Protein AF-A0A7Y7WZP1-F1 (afdb_monomer_lite)

Radius of gyration: 25.75 Å; chains: 1; bounding box: 45×27×67 Å

Sequence (106 aa):
MTTVYVQFTGDTQTVIMCSFCGPQDPDIYPNQGEVDDTDPRYLVFLDPSSTPAAILKAKQDQKAALLVSASQAVTPVFLALQLGDATDAETVAAKAWRDYYTALQP

InterPro domains:
  IPR003458 Bacteriophage T4, Gp38, tail fibre assembly [PF02413] (47-105)

Organism: NCBI:txid117681

pLDDT: mean 93.59, std 4.14, range [65.06, 97.69]

Secondary structure (DSSP, 8-state):
--EEEEEESSTT--SEEEEESS---TTT-TTEEEEETT-HHHHHHH-GGGSHHHHHHHHHHHHHHHHHHHHHHHHHHHHHHHHT---HHHHHHHHHHHHHHHHH--

Structure (mmCIF, N/CA/C/O backbone):
data_AF-A0A7Y7WZP1-F1
#
_entry.id   AF-A0A7Y7WZP1-F1
#
loop_
_atom_site.group_PDB
_atom_site.id
_atom_site.type_symbol
_atom_site.label_atom_id
_atom_site.label_alt_id
_atom_site.label_comp_id
_atom_site.label_asym_id
_atom_site.label_entity_id
_atom_site.label_seq_id
_atom_site.pdbx_PDB_ins_code
_atom_site.Cartn_x
_atom_site.Cartn_y
_atom_site.Cartn_z
_atom_site.occupancy
_atom_site.B_iso_or_equiv
_atom_site.auth_seq_id
_atom_site.auth_comp_id
_atom_site.auth_asym_id
_atom_site.auth_atom_id
_atom_site.pdbx_PDB_model_num
ATOM 1 N N . MET A 1 1 ? 11.038 -17.343 -25.192 1.00 78.06 1 MET A N 1
ATOM 2 C CA . MET A 1 1 ? 12.054 -16.291 -25.221 1.00 78.06 1 MET A CA 1
ATOM 3 C C . MET A 1 1 ? 11.864 -15.551 -26.512 1.00 78.06 1 MET A C 1
ATOM 5 O O . MET A 1 1 ? 12.329 -15.981 -27.567 1.00 78.06 1 MET A O 1
ATOM 9 N N . THR A 1 2 ? 11.001 -14.550 -26.414 1.00 92.94 2 THR A N 1
ATOM 10 C CA . THR A 1 2 ? 10.597 -13.679 -27.511 1.00 92.94 2 THR A CA 1
ATOM 11 C C . THR A 1 2 ? 11.203 -12.315 -27.247 1.00 92.94 2 THR A C 1
ATOM 13 O O . THR A 1 2 ? 11.025 -11.768 -26.161 1.00 92.94 2 THR A O 1
ATOM 16 N N . THR A 1 3 ? 11.899 -11.754 -28.233 1.00 95.44 3 THR A N 1
ATOM 17 C CA . THR A 1 3 ? 12.441 -10.400 -28.121 1.00 95.44 3 THR A CA 1
ATOM 18 C C . THR A 1 3 ? 11.312 -9.375 -28.139 1.00 95.44 3 THR A C 1
ATOM 20 O O . THR A 1 3 ? 10.474 -9.374 -29.042 1.00 95.44 3 THR A O 1
ATOM 23 N N . VAL A 1 4 ? 11.327 -8.471 -27.164 1.00 97.12 4 VAL A N 1
ATOM 24 C CA . VAL A 1 4 ? 10.443 -7.312 -27.071 1.00 97.12 4 VAL A CA 1
ATOM 25 C C . VAL A 1 4 ? 11.281 -6.044 -27.199 1.00 97.12 4 VAL A C 1
ATOM 27 O O . VAL A 1 4 ? 12.241 -5.838 -26.456 1.00 97.12 4 VAL A O 1
ATOM 30 N N . TYR A 1 5 ? 10.898 -5.171 -28.128 1.00 97.69 5 TYR A N 1
ATOM 31 C CA . TYR A 1 5 ? 11.510 -3.854 -28.293 1.00 97.69 5 TYR A CA 1
ATOM 32 C C . TYR A 1 5 ? 10.872 -2.881 -27.312 1.00 97.69 5 TYR A C 1
ATOM 34 O O . TYR A 1 5 ? 9.648 -2.779 -27.257 1.00 97.69 5 TYR A O 1
ATOM 42 N N . VAL A 1 6 ? 11.671 -2.157 -26.536 1.00 97.31 6 VAL A N 1
ATOM 43 C CA . VAL A 1 6 ? 11.174 -1.274 -25.476 1.00 97.31 6 VAL A CA 1
ATOM 44 C C . VAL A 1 6 ? 11.877 0.073 -25.490 1.00 97.31 6 VAL A C 1
ATOM 46 O O . VAL A 1 6 ? 13.011 0.194 -25.942 1.00 97.31 6 VAL A O 1
ATOM 49 N N . GLN A 1 7 ? 11.201 1.093 -24.973 1.00 97.38 7 GLN A N 1
ATOM 50 C CA . GLN A 1 7 ? 11.812 2.368 -24.611 1.00 97.38 7 GLN A CA 1
ATOM 51 C C . GLN A 1 7 ? 11.995 2.410 -23.099 1.00 97.38 7 GLN A C 1
ATOM 53 O O . GLN A 1 7 ? 11.028 2.228 -22.357 1.00 97.38 7 GLN A O 1
ATOM 58 N N . PHE A 1 8 ? 13.198 2.734 -22.639 1.00 97.56 8 PHE A N 1
ATOM 59 C CA . PHE A 1 8 ? 13.453 3.020 -21.232 1.00 97.56 8 PHE A CA 1
ATOM 60 C C . PHE A 1 8 ? 13.215 4.500 -20.906 1.00 97.56 8 PHE A C 1
ATOM 62 O O . PHE A 1 8 ? 13.325 5.379 -21.764 1.00 97.56 8 PHE A O 1
ATOM 69 N N . THR A 1 9 ? 12.904 4.805 -19.648 1.00 95.44 9 THR A N 1
ATOM 70 C CA . THR A 1 9 ? 12.752 6.197 -19.180 1.00 95.44 9 THR A CA 1
ATOM 71 C C . THR A 1 9 ? 14.072 6.977 -19.172 1.00 95.44 9 THR A C 1
ATOM 73 O O . THR A 1 9 ? 14.049 8.205 -19.155 1.00 95.44 9 THR A O 1
ATOM 76 N N . GLY A 1 10 ? 15.217 6.288 -19.215 1.00 91.25 10 GLY A N 1
ATOM 77 C CA . GLY A 1 10 ? 16.554 6.877 -19.213 1.00 91.25 10 GLY A CA 1
ATOM 78 C C . GLY A 1 10 ? 17.636 5.892 -19.661 1.00 91.25 10 GLY A C 1
ATOM 79 O O . GLY A 1 10 ? 17.356 4.730 -19.962 1.00 91.25 10 GLY A O 1
ATOM 80 N N . ASP A 1 11 ? 18.877 6.363 -19.665 1.00 90.69 11 ASP A N 1
ATOM 81 C CA . ASP A 1 11 ? 20.076 5.640 -20.114 1.00 90.69 11 ASP A CA 1
ATOM 82 C C . ASP A 1 11 ? 20.465 4.452 -19.215 1.00 90.69 11 ASP A C 1
ATOM 84 O O . ASP A 1 11 ? 21.092 3.501 -19.674 1.00 90.69 11 ASP A O 1
ATOM 88 N N . THR A 1 12 ? 20.042 4.458 -17.949 1.00 92.94 12 THR A N 1
ATOM 89 C CA . THR A 1 12 ? 20.273 3.352 -17.001 1.00 92.94 12 THR A CA 1
ATOM 90 C C . THR A 1 12 ? 19.487 2.078 -17.322 1.00 92.94 12 THR A C 1
ATOM 92 O O . THR A 1 12 ? 19.733 1.044 -16.704 1.00 92.94 12 THR A O 1
ATOM 95 N N . GLN A 1 13 ? 18.527 2.139 -18.254 1.00 92.62 13 GLN A N 1
ATOM 96 C CA . GLN A 1 13 ? 17.701 1.004 -18.687 1.00 92.62 13 GLN A CA 1
ATOM 97 C C . GLN A 1 13 ? 16.999 0.254 -17.537 1.00 92.62 13 GLN A C 1
ATOM 99 O O . GLN A 1 13 ? 16.854 -0.970 -17.543 1.00 92.62 13 GLN A O 1
ATOM 104 N N . THR A 1 14 ? 16.558 0.987 -16.516 1.00 92.19 14 THR A N 1
ATOM 105 C CA . THR A 1 14 ? 15.958 0.406 -15.302 1.00 92.19 14 THR A CA 1
ATOM 106 C C . THR A 1 14 ? 14.441 0.277 -15.381 1.00 92.19 14 THR A C 1
ATOM 108 O O . THR A 1 14 ? 13.885 -0.700 -14.883 1.00 92.19 14 THR A O 1
ATOM 111 N N . VAL A 1 15 ? 13.766 1.234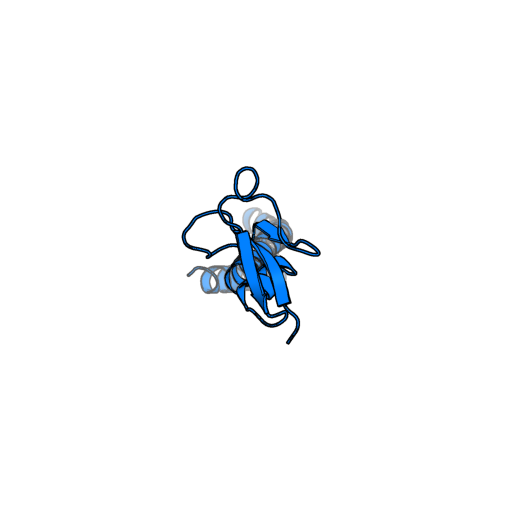 -16.021 1.00 93.31 15 VAL A N 1
ATOM 112 C CA . VAL A 1 15 ? 12.301 1.288 -16.109 1.00 93.31 15 VAL A CA 1
ATOM 113 C C . VAL A 1 15 ? 11.875 1.364 -17.565 1.00 93.31 15 VAL A C 1
ATOM 115 O O . VAL A 1 15 ? 12.290 2.267 -18.291 1.00 93.31 15 VAL A O 1
ATOM 118 N N . ILE A 1 16 ? 11.036 0.417 -17.978 1.00 96.50 16 ILE A N 1
ATOM 119 C CA . ILE A 1 16 ? 10.414 0.406 -19.302 1.00 96.50 16 ILE A CA 1
ATOM 120 C C . ILE A 1 16 ? 9.229 1.373 -19.293 1.00 96.50 16 ILE A C 1
ATOM 122 O O . ILE A 1 16 ? 8.376 1.320 -18.411 1.00 96.50 16 ILE A O 1
ATOM 126 N N . MET A 1 17 ? 9.198 2.265 -20.278 1.00 95.25 17 MET A N 1
ATOM 127 C CA . MET A 1 17 ? 8.157 3.271 -20.477 1.00 95.25 17 MET A CA 1
ATOM 128 C C . MET A 1 17 ? 7.113 2.824 -21.503 1.00 95.25 17 MET A C 1
ATOM 130 O O . MET A 1 17 ? 5.926 3.088 -21.327 1.00 95.25 17 MET A O 1
ATOM 134 N N . CYS A 1 18 ? 7.541 2.160 -22.576 1.00 95.62 18 CYS A N 1
ATOM 135 C CA . CYS A 1 18 ? 6.647 1.573 -23.571 1.00 95.62 18 CYS A CA 1
ATOM 136 C C . CYS A 1 18 ? 7.317 0.411 -24.316 1.00 95.62 18 CYS A C 1
ATOM 138 O O . CYS A 1 18 ? 8.536 0.241 -24.255 1.0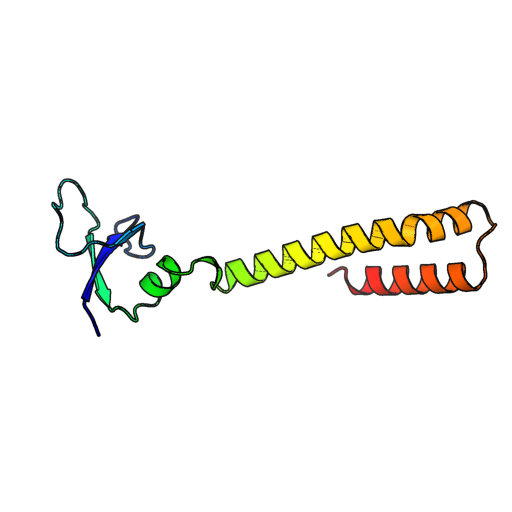0 95.62 18 CYS A O 1
ATOM 140 N N . SER A 1 19 ? 6.507 -0.379 -25.023 1.00 96.75 19 SER A N 1
ATOM 141 C CA . SER A 1 19 ? 6.942 -1.486 -25.880 1.00 96.75 19 SER A CA 1
ATOM 142 C C . SER A 1 19 ? 6.514 -1.271 -27.332 1.00 96.75 19 SER A C 1
ATOM 144 O O . SER A 1 19 ? 5.449 -0.708 -27.592 1.00 96.75 19 SER A O 1
ATOM 146 N N . PHE A 1 20 ? 7.299 -1.786 -28.272 1.00 96.56 20 PHE A N 1
ATOM 147 C CA . PHE A 1 20 ? 7.098 -1.683 -29.713 1.00 96.56 20 PHE A CA 1
ATOM 148 C C . PHE A 1 20 ? 7.101 -3.060 -30.379 1.00 96.56 20 PHE A C 1
ATOM 150 O O . PHE A 1 20 ? 7.634 -4.033 -29.852 1.00 96.56 20 PHE A O 1
ATOM 157 N N . CYS A 1 21 ? 6.553 -3.118 -31.592 1.00 94.06 21 CYS A N 1
ATOM 158 C CA . CYS A 1 21 ? 6.597 -4.314 -32.440 1.00 94.06 21 CYS A CA 1
ATOM 159 C C . CYS A 1 21 ? 7.903 -4.434 -33.258 1.00 94.06 21 CYS A C 1
ATOM 161 O O . CYS A 1 21 ? 8.031 -5.362 -34.051 1.00 94.06 21 CYS A O 1
ATOM 163 N N . GLY A 1 22 ? 8.844 -3.492 -33.115 1.00 94.88 22 GLY A N 1
ATOM 164 C CA . GLY A 1 22 ? 10.109 -3.447 -33.857 1.00 94.88 22 GLY A CA 1
ATOM 165 C C . GLY A 1 22 ? 10.984 -2.239 -33.477 1.00 94.88 22 GLY A C 1
ATOM 166 O O . GLY A 1 22 ? 10.524 -1.383 -32.708 1.00 94.88 22 GLY A O 1
ATOM 167 N N . PRO A 1 23 ? 12.210 -2.137 -34.031 1.00 95.62 23 PRO A N 1
ATOM 168 C CA . PRO A 1 23 ? 13.113 -1.005 -33.810 1.00 95.62 23 PRO A CA 1
ATOM 169 C C . PRO A 1 23 ? 12.472 0.345 -34.165 1.00 95.62 23 PRO A C 1
ATOM 171 O O . PRO A 1 23 ? 11.658 0.424 -35.085 1.00 95.62 23 PRO A O 1
ATOM 174 N N . GLN A 1 24 ? 12.838 1.401 -33.439 1.00 96.88 24 GLN A N 1
ATOM 175 C CA . GLN A 1 24 ? 12.366 2.775 -33.648 1.00 96.88 24 GLN A CA 1
ATOM 176 C C . GLN A 1 24 ? 13.544 3.706 -33.951 1.00 96.88 24 GLN A C 1
ATOM 178 O O . GLN A 1 24 ? 14.699 3.355 -33.725 1.00 96.88 24 GLN A O 1
ATOM 183 N N . ASP A 1 25 ? 13.236 4.898 -34.461 1.00 95.56 25 ASP A N 1
ATOM 184 C CA . ASP A 1 25 ? 14.227 5.938 -34.734 1.00 95.56 25 ASP A CA 1
ATOM 185 C C . ASP A 1 25 ? 14.912 6.410 -33.431 1.00 95.56 25 ASP A C 1
ATOM 187 O O . ASP A 1 25 ? 14.214 6.928 -32.549 1.00 95.56 25 ASP A O 1
ATOM 191 N N . PRO A 1 26 ? 16.245 6.266 -33.288 1.00 93.88 26 PRO A N 1
ATOM 192 C CA . PRO A 1 26 ? 16.981 6.707 -32.103 1.00 93.88 26 PRO A CA 1
ATOM 193 C C . PRO A 1 26 ? 16.914 8.216 -31.840 1.00 93.88 26 PRO A C 1
ATOM 195 O O . PRO A 1 26 ? 17.026 8.622 -30.685 1.00 93.88 26 PRO A O 1
ATOM 198 N N . ASP A 1 27 ? 16.691 9.048 -32.863 1.00 96.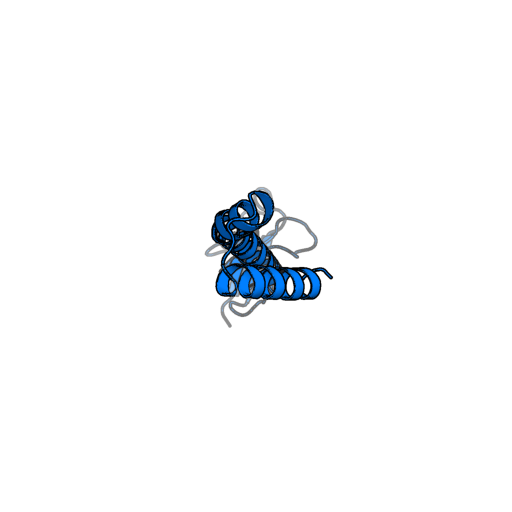38 27 ASP A N 1
ATOM 199 C CA . ASP A 1 27 ? 16.561 10.500 -32.677 1.00 96.38 27 ASP A CA 1
ATOM 200 C C . ASP A 1 27 ? 15.241 10.863 -31.968 1.00 96.38 27 ASP A C 1
ATOM 202 O O . ASP A 1 27 ? 15.137 11.902 -31.311 1.00 96.38 27 ASP A O 1
ATOM 206 N N . ILE A 1 28 ? 14.235 9.984 -32.057 1.00 95.62 28 ILE A N 1
ATOM 207 C CA . ILE A 1 28 ? 12.933 10.119 -31.388 1.00 95.62 28 ILE A CA 1
ATOM 208 C C . ILE A 1 28 ? 12.882 9.299 -30.089 1.00 95.62 28 ILE A C 1
ATOM 210 O O . ILE A 1 28 ? 12.291 9.733 -29.098 1.00 95.62 28 ILE A O 1
ATOM 214 N N . TYR A 1 29 ? 13.516 8.124 -30.080 1.00 95.31 29 TYR A N 1
ATOM 215 C CA . TYR A 1 29 ? 13.517 7.149 -28.988 1.00 95.31 29 TYR A CA 1
ATOM 216 C C . TYR A 1 29 ? 14.958 6.801 -28.562 1.00 95.31 29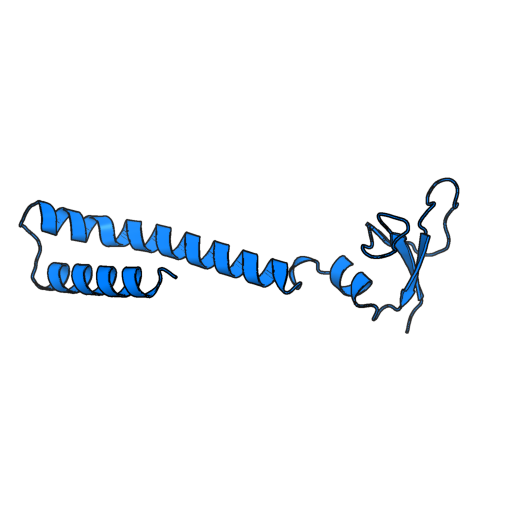 TYR A C 1
ATOM 218 O O . TYR A 1 29 ? 15.435 5.688 -28.792 1.00 95.31 29 TYR A O 1
ATOM 226 N N . PRO A 1 30 ? 15.673 7.738 -27.908 1.00 95.19 30 PRO A N 1
ATOM 227 C CA . PRO A 1 30 ? 17.118 7.629 -27.675 1.00 95.19 30 PRO A CA 1
ATOM 228 C C . PRO A 1 30 ? 17.530 6.549 -26.668 1.00 95.19 30 PRO A C 1
ATOM 230 O O . PRO A 1 30 ? 18.689 6.152 -26.638 1.00 95.19 30 PRO A O 1
ATOM 233 N N . ASN A 1 31 ? 16.591 6.051 -25.855 1.00 95.94 31 ASN A N 1
ATOM 234 C CA . ASN A 1 31 ? 16.845 4.983 -24.873 1.00 95.94 31 ASN A CA 1
ATOM 235 C C . ASN A 1 31 ? 16.087 3.707 -25.246 1.00 95.94 31 ASN A C 1
ATOM 237 O O . ASN A 1 31 ? 15.473 3.063 -24.391 1.00 95.94 31 ASN A O 1
ATOM 241 N N . GLN A 1 32 ? 16.075 3.379 -26.533 1.00 95.25 32 GLN A N 1
ATOM 242 C CA . GLN A 1 32 ? 15.537 2.115 -26.997 1.00 95.25 32 GLN A CA 1
ATOM 243 C C . GLN A 1 32 ? 16.450 0.950 -26.588 1.00 95.25 32 GLN A C 1
ATOM 245 O O . GLN A 1 32 ? 17.674 1.072 -26.566 1.00 95.25 32 GLN A O 1
ATOM 250 N N . GLY A 1 33 ? 15.852 -0.201 -26.298 1.00 94.81 33 GLY A N 1
ATOM 251 C CA . GLY A 1 33 ? 16.574 -1.454 -26.149 1.00 94.81 33 GLY A CA 1
ATOM 252 C C . GLY A 1 33 ? 15.693 -2.671 -26.395 1.00 94.81 33 GLY A C 1
ATOM 253 O O . GLY A 1 33 ? 14.522 -2.562 -26.764 1.00 94.81 33 GLY A O 1
ATOM 254 N N . GLU A 1 34 ? 16.287 -3.837 -26.183 1.00 96.62 34 GLU A N 1
ATOM 255 C CA . GLU A 1 34 ? 15.654 -5.138 -26.363 1.00 96.62 34 GLU A CA 1
ATOM 256 C C . GLU A 1 34 ? 15.664 -5.889 -25.033 1.00 96.62 34 GLU A C 1
ATOM 258 O O . GLU A 1 34 ? 16.668 -5.901 -24.316 1.00 96.62 34 GLU A O 1
ATOM 263 N N . VAL A 1 35 ? 14.537 -6.507 -24.699 1.00 96.94 35 VAL A N 1
ATOM 264 C CA . VAL A 1 35 ? 14.380 -7.363 -23.519 1.00 96.94 35 VAL A CA 1
ATOM 265 C C . VAL A 1 35 ? 13.679 -8.658 -23.912 1.00 96.94 35 VAL A C 1
ATOM 267 O O . VAL A 1 35 ? 13.043 -8.734 -24.961 1.00 96.94 35 VAL A O 1
ATOM 270 N N . ASP A 1 36 ? 13.799 -9.686 -23.079 1.00 96.69 36 ASP A N 1
ATOM 271 C CA . ASP A 1 36 ? 13.044 -10.928 -23.253 1.00 96.69 36 ASP A CA 1
ATOM 272 C C . ASP A 1 36 ? 11.621 -10.788 -22.688 1.00 96.69 36 ASP A C 1
ATOM 274 O O . ASP A 1 36 ? 11.387 -10.022 -21.751 1.00 96.69 36 ASP A O 1
ATOM 278 N N . ASP A 1 37 ? 10.673 -11.568 -23.211 1.00 95.12 37 ASP A N 1
ATOM 279 C CA . ASP A 1 37 ? 9.302 -11.648 -22.690 1.00 95.12 37 ASP A CA 1
ATOM 280 C C . ASP A 1 37 ? 9.220 -12.137 -21.232 1.00 95.12 37 ASP A C 1
ATOM 282 O O . ASP A 1 37 ? 8.203 -11.935 -20.566 1.00 95.12 37 ASP A O 1
ATOM 286 N N . THR A 1 38 ? 10.302 -12.714 -20.706 1.00 95.50 38 THR A N 1
ATOM 287 C CA . THR A 1 38 ? 10.456 -13.080 -19.292 1.00 95.50 38 THR A CA 1
ATOM 288 C C . THR A 1 38 ? 11.311 -12.105 -18.472 1.00 95.50 38 THR A C 1
ATOM 290 O O . THR A 1 38 ? 11.538 -12.351 -17.284 1.00 95.50 38 THR A O 1
ATOM 293 N N . ASP A 1 39 ? 11.773 -10.987 -19.051 1.00 95.62 39 ASP A N 1
ATOM 294 C CA . ASP A 1 39 ? 12.568 -9.985 -18.333 1.00 95.62 39 ASP A CA 1
ATOM 295 C C . ASP A 1 39 ? 11.761 -9.398 -17.158 1.00 95.62 39 ASP A C 1
ATOM 297 O O . ASP A 1 39 ? 10.650 -8.895 -17.361 1.00 95.62 39 ASP A O 1
ATOM 301 N N . PRO A 1 40 ? 12.298 -9.397 -15.922 1.00 93.25 40 PRO A N 1
ATOM 302 C CA . PRO A 1 40 ? 11.581 -8.879 -14.761 1.00 93.25 40 PRO A CA 1
ATOM 303 C C . PRO A 1 40 ? 11.103 -7.433 -14.922 1.00 93.25 40 PRO A C 1
ATOM 305 O O . PRO A 1 40 ? 10.032 -7.086 -14.431 1.00 93.25 40 PRO A O 1
ATOM 308 N N . ARG A 1 41 ? 11.858 -6.583 -15.629 1.00 94.25 41 ARG A N 1
ATOM 309 C CA . ARG A 1 41 ? 11.466 -5.191 -15.897 1.00 94.25 41 ARG A CA 1
ATOM 310 C C . ARG A 1 41 ? 10.251 -5.144 -16.815 1.00 94.25 41 ARG A C 1
ATOM 312 O O . ARG A 1 41 ? 9.380 -4.301 -16.620 1.00 94.25 41 ARG A O 1
ATOM 319 N N . TYR A 1 42 ? 10.184 -6.047 -17.794 1.00 95.19 42 TYR A N 1
ATOM 320 C CA . TYR A 1 42 ? 9.054 -6.141 -18.715 1.00 95.19 42 TYR A CA 1
ATOM 321 C C . TYR A 1 42 ? 7.806 -6.674 -18.012 1.00 95.19 42 TYR A C 1
ATOM 323 O O . TYR A 1 42 ? 6.728 -6.105 -18.158 1.00 95.19 42 TYR A O 1
ATOM 331 N N . LEU A 1 43 ? 7.961 -7.682 -17.152 1.00 94.12 43 LEU A N 1
ATOM 332 C CA . LEU A 1 43 ? 6.866 -8.187 -16.323 1.00 94.12 43 LEU A CA 1
ATOM 333 C C . LEU A 1 43 ? 6.317 -7.107 -15.374 1.00 94.12 43 LEU A C 1
ATOM 335 O O . LEU A 1 43 ? 5.103 -6.957 -15.256 1.00 94.12 43 LEU A O 1
ATOM 339 N N . VAL A 1 44 ? 7.192 -6.304 -14.756 1.00 93.81 44 VAL A N 1
ATOM 340 C CA . VAL A 1 44 ? 6.786 -5.152 -13.930 1.00 93.81 44 VAL A CA 1
ATOM 341 C C . VAL A 1 44 ? 6.082 -4.075 -14.757 1.00 93.81 44 VAL A C 1
ATOM 343 O O . VAL A 1 44 ? 5.146 -3.451 -14.268 1.00 93.81 44 VAL A O 1
ATOM 346 N N . PHE A 1 45 ? 6.500 -3.851 -16.003 1.00 94.06 45 PHE A N 1
ATOM 347 C CA . PHE A 1 45 ? 5.812 -2.935 -16.911 1.00 94.06 45 PHE A CA 1
ATOM 348 C C . PHE A 1 45 ? 4.397 -3.423 -17.271 1.00 94.06 45 PHE A C 1
ATOM 350 O O . PHE A 1 45 ? 3.478 -2.607 -17.327 1.00 94.06 45 PHE A O 1
ATOM 357 N N . LEU A 1 46 ? 4.203 -4.733 -17.467 1.00 94.81 46 LEU A N 1
ATOM 358 C CA . LEU A 1 46 ? 2.888 -5.320 -17.759 1.00 94.81 46 LEU A CA 1
ATOM 359 C C . LEU A 1 46 ? 1.943 -5.298 -16.552 1.00 94.81 46 LEU A C 1
ATOM 361 O O . LEU A 1 46 ? 0.748 -5.056 -16.717 1.00 94.81 46 LEU A O 1
ATOM 365 N N . ASP A 1 47 ? 2.467 -5.542 -15.351 1.00 94.00 47 ASP A N 1
ATOM 366 C CA . ASP A 1 47 ? 1.696 -5.499 -14.109 1.00 94.00 47 ASP A CA 1
ATOM 367 C C . ASP A 1 47 ? 2.461 -4.767 -12.992 1.00 94.00 47 ASP A C 1
ATOM 369 O O . ASP A 1 47 ? 3.049 -5.397 -12.101 1.00 94.00 47 ASP A O 1
ATOM 373 N N . PRO A 1 48 ? 2.418 -3.423 -12.969 1.00 87.06 48 PRO A N 1
ATOM 374 C CA . PRO A 1 48 ? 3.109 -2.637 -11.947 1.00 87.06 48 PRO A CA 1
ATOM 375 C C . PRO A 1 48 ? 2.535 -2.854 -10.537 1.00 87.06 48 PRO A C 1
ATOM 377 O O . PRO A 1 48 ? 3.213 -2.589 -9.537 1.00 87.06 48 PRO A O 1
ATOM 380 N N . SER A 1 49 ? 1.299 -3.359 -10.431 1.00 84.44 49 SER A N 1
ATOM 381 C CA . SER A 1 49 ? 0.627 -3.611 -9.154 1.00 84.44 49 SER A CA 1
ATOM 382 C C . SER A 1 49 ? 1.137 -4.865 -8.437 1.00 84.44 49 SER A C 1
ATOM 384 O O . SER A 1 49 ? 1.022 -4.961 -7.214 1.00 84.44 49 SER A O 1
ATOM 386 N N . SER A 1 50 ? 1.774 -5.781 -9.171 1.00 86.00 50 SER A N 1
ATOM 387 C CA . SER A 1 50 ? 2.382 -7.004 -8.633 1.00 86.00 50 SER A CA 1
ATOM 388 C C . SER A 1 50 ? 3.725 -6.785 -7.926 1.00 86.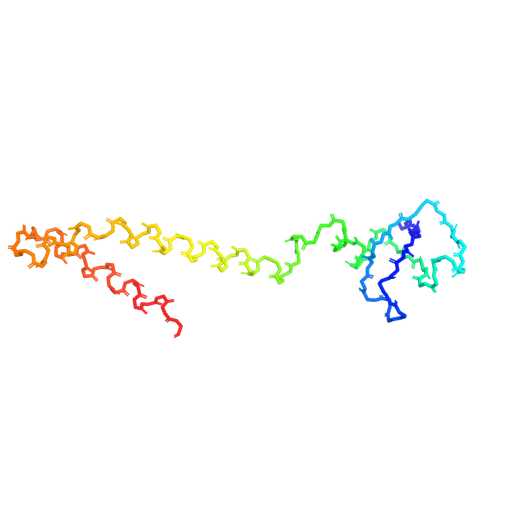00 50 SER A C 1
ATOM 390 O O . SER A 1 50 ? 4.262 -7.706 -7.305 1.00 86.00 50 SER A O 1
ATOM 392 N N . THR A 1 51 ? 4.290 -5.574 -7.985 1.00 87.25 51 THR A N 1
ATOM 393 C CA . THR A 1 51 ? 5.577 -5.294 -7.339 1.00 87.25 51 THR A CA 1
ATOM 394 C C . THR A 1 51 ? 5.473 -5.418 -5.812 1.00 87.25 51 THR A C 1
ATOM 396 O O . THR A 1 51 ? 4.468 -5.003 -5.225 1.00 87.25 51 THR A O 1
ATOM 399 N N . PRO A 1 52 ? 6.521 -5.904 -5.113 1.00 88.50 52 PRO A N 1
ATOM 400 C CA . PRO A 1 52 ? 6.509 -5.983 -3.651 1.00 88.50 52 PRO A CA 1
ATOM 401 C C . PRO A 1 52 ? 6.181 -4.645 -2.976 1.00 88.50 52 PRO A C 1
ATOM 403 O O . PRO A 1 52 ? 5.425 -4.605 -2.008 1.00 88.50 52 PRO A O 1
ATOM 406 N N . ALA A 1 53 ? 6.697 -3.535 -3.513 1.00 89.00 53 ALA A N 1
ATOM 407 C CA . ALA A 1 53 ? 6.423 -2.197 -2.998 1.00 89.00 53 ALA A CA 1
ATOM 408 C C . ALA A 1 53 ? 4.946 -1.795 -3.164 1.00 89.00 53 ALA A C 1
ATOM 410 O O . ALA A 1 53 ? 4.347 -1.287 -2.214 1.00 89.00 53 ALA A O 1
ATOM 411 N N . ALA A 1 54 ? 4.341 -2.055 -4.329 1.00 88.94 54 ALA A N 1
ATOM 412 C CA . ALA A 1 54 ? 2.925 -1.772 -4.561 1.00 88.94 54 ALA A CA 1
ATOM 413 C C . ALA A 1 54 ? 2.023 -2.632 -3.667 1.00 88.94 54 ALA A C 1
ATOM 415 O O . ALA A 1 54 ? 1.078 -2.112 -3.074 1.00 88.94 54 ALA A O 1
ATOM 416 N N . ILE A 1 55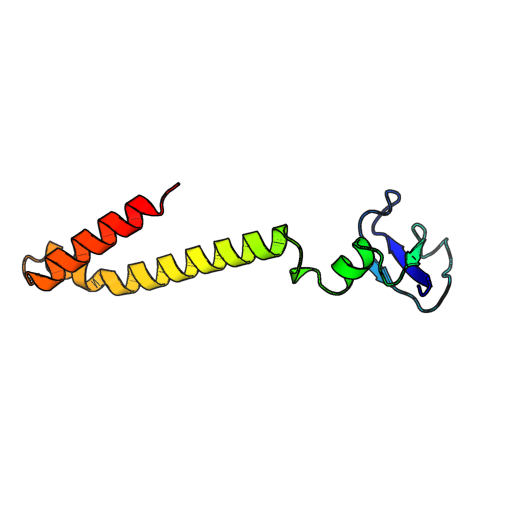 ? 2.355 -3.916 -3.494 1.00 91.38 55 ILE A N 1
ATOM 417 C CA . ILE A 1 55 ? 1.632 -4.822 -2.595 1.00 91.38 55 ILE A CA 1
ATOM 418 C C . ILE A 1 55 ? 1.700 -4.308 -1.156 1.00 91.38 55 ILE A C 1
ATOM 420 O O . ILE A 1 55 ? 0.667 -4.203 -0.496 1.00 91.38 55 ILE A O 1
ATOM 424 N N . LEU A 1 56 ? 2.888 -3.951 -0.660 1.00 93.25 56 LEU A N 1
ATOM 425 C CA . LEU A 1 56 ? 3.045 -3.426 0.698 1.00 93.25 56 LEU A CA 1
ATOM 426 C C . LEU A 1 56 ? 2.240 -2.144 0.902 1.00 93.25 56 LEU A C 1
ATOM 428 O O . LEU A 1 56 ? 1.502 -2.048 1.883 1.00 93.25 56 LEU A O 1
ATOM 432 N N . LYS A 1 57 ? 2.315 -1.203 -0.045 1.00 93.12 57 LYS A N 1
ATOM 433 C CA . LYS A 1 57 ? 1.529 0.031 0.007 1.00 93.12 57 LYS A CA 1
ATOM 434 C C . LYS A 1 57 ? 0.029 -0.265 0.025 1.00 93.12 57 LYS A C 1
ATOM 436 O O . LYS A 1 57 ? -0.676 0.231 0.895 1.00 93.12 57 LYS A O 1
ATOM 441 N N . ALA A 1 58 ? -0.456 -1.127 -0.869 1.00 93.38 58 ALA A N 1
ATOM 442 C CA . ALA A 1 58 ? -1.866 -1.506 -0.917 1.00 93.38 58 ALA A CA 1
ATOM 443 C C . ALA A 1 58 ? -2.336 -2.148 0.400 1.00 93.38 58 ALA A C 1
ATOM 445 O O . ALA A 1 58 ? -3.439 -1.871 0.869 1.00 93.38 58 ALA A O 1
ATOM 446 N N . LYS A 1 59 ? -1.499 -2.975 1.038 1.00 94.25 59 LYS A N 1
ATOM 447 C CA . LYS A 1 59 ? -1.812 -3.579 2.343 1.00 94.25 59 LYS A CA 1
ATOM 448 C C . LYS A 1 59 ? -1.796 -2.564 3.482 1.00 94.25 59 LYS A C 1
ATOM 450 O O . LYS A 1 59 ? -2.637 -2.656 4.374 1.00 94.25 59 LYS A O 1
ATOM 455 N N . GLN A 1 60 ? -0.889 -1.592 3.449 1.00 94.12 60 GLN A N 1
ATOM 456 C CA . GLN A 1 60 ? -0.869 -0.482 4.402 1.00 94.12 60 GLN A CA 1
ATOM 457 C C . GLN A 1 60 ? -2.115 0.399 4.258 1.00 94.12 60 GLN A C 1
ATOM 459 O O . GLN A 1 60 ? -2.783 0.665 5.257 1.00 94.12 60 GLN A O 1
ATOM 464 N N . ASP A 1 61 ? -2.478 0.766 3.027 1.00 95.19 61 ASP A N 1
ATOM 465 C CA . ASP A 1 61 ? -3.682 1.544 2.720 1.00 95.19 61 ASP A CA 1
ATOM 466 C C . ASP A 1 61 ? -4.947 0.788 3.165 1.00 95.19 61 ASP A C 1
ATOM 468 O O . ASP A 1 61 ? -5.823 1.351 3.824 1.00 95.19 61 ASP A O 1
ATOM 472 N N . GLN A 1 62 ? -5.011 -0.523 2.897 1.00 96.00 62 GLN A N 1
ATOM 473 C CA . GLN A 1 62 ? -6.102 -1.386 3.353 1.00 96.00 62 GLN A CA 1
ATOM 474 C C . GLN A 1 62 ? -6.187 -1.436 4.887 1.00 96.00 62 GLN A C 1
ATOM 476 O O . GLN A 1 62 ? -7.278 -1.303 5.442 1.00 96.00 62 GLN A O 1
ATOM 481 N N . LYS A 1 63 ? -5.055 -1.599 5.590 1.00 94.25 63 LYS A N 1
ATOM 482 C CA . LYS A 1 63 ? -5.008 -1.572 7.063 1.00 94.25 63 LYS A CA 1
ATOM 483 C C . LYS A 1 63 ? -5.535 -0.239 7.598 1.00 94.25 63 LYS A C 1
ATOM 485 O O . LYS A 1 63 ? -6.353 -0.241 8.516 1.00 94.25 63 LYS A O 1
ATOM 490 N N . ALA A 1 64 ? -5.097 0.884 7.030 1.00 94.06 64 ALA A N 1
ATOM 491 C CA . ALA A 1 64 ? -5.535 2.214 7.444 1.00 94.06 64 ALA A CA 1
ATOM 492 C C . ALA A 1 64 ? -7.047 2.409 7.242 1.00 94.06 64 ALA A C 1
ATOM 494 O O . ALA A 1 64 ? -7.735 2.845 8.164 1.00 94.06 64 ALA A O 1
ATOM 495 N N . ALA A 1 65 ? -7.585 2.013 6.085 1.00 96.06 65 ALA A N 1
ATOM 496 C CA . ALA A 1 65 ? -9.017 2.101 5.802 1.00 96.06 65 ALA A CA 1
ATOM 497 C C . ALA A 1 65 ? -9.860 1.259 6.778 1.00 96.06 65 ALA A C 1
ATOM 499 O O . ALA A 1 65 ? -10.874 1.732 7.298 1.00 96.06 65 ALA A O 1
ATOM 500 N N . LEU A 1 66 ? -9.415 0.035 7.081 1.00 95.50 66 LEU A N 1
ATOM 501 C CA . LEU A 1 66 ? -10.078 -0.834 8.056 1.00 95.50 66 LEU A CA 1
ATOM 502 C C . LEU A 1 66 ? -10.039 -0.243 9.470 1.00 95.50 66 LEU A C 1
ATOM 504 O O . LEU A 1 66 ? -11.038 -0.312 10.181 1.00 95.50 66 LEU A O 1
ATOM 508 N N . LEU A 1 67 ? -8.926 0.378 9.871 1.00 93.81 67 LEU A N 1
ATOM 509 C CA . LEU A 1 67 ? -8.821 1.053 11.167 1.00 93.81 67 LEU A CA 1
ATOM 510 C C . LEU A 1 67 ? -9.764 2.252 11.278 1.00 93.81 67 LEU A C 1
ATOM 512 O O . LEU A 1 67 ? -10.384 2.436 12.326 1.00 93.81 67 LEU A O 1
ATOM 516 N N . VAL A 1 68 ? -9.916 3.038 10.209 1.00 94.62 68 VAL A N 1
ATOM 517 C CA . VAL A 1 68 ? -10.883 4.145 10.168 1.00 94.62 68 VAL A CA 1
ATOM 518 C C . VAL A 1 68 ? -12.305 3.611 10.327 1.00 94.62 68 VAL A C 1
ATOM 520 O O . VAL A 1 68 ? -13.035 4.076 11.202 1.00 94.62 68 VAL A O 1
ATOM 523 N N . SER A 1 69 ? -12.680 2.601 9.537 1.00 94.75 69 SER A N 1
ATOM 524 C CA . SER A 1 69 ? -14.014 1.994 9.608 1.00 94.75 69 SER A CA 1
ATOM 525 C C . SER A 1 69 ? -14.304 1.408 10.993 1.00 94.75 69 SER A C 1
ATOM 527 O O . SER A 1 69 ? -15.368 1.655 11.560 1.00 94.75 69 SER A O 1
ATOM 529 N N . ALA A 1 70 ? -13.347 0.689 11.579 1.00 93.75 70 ALA A N 1
ATOM 530 C CA . ALA A 1 70 ? -13.506 0.115 12.907 1.00 93.75 70 ALA A CA 1
ATOM 531 C C . ALA A 1 70 ? -13.597 1.192 14.006 1.00 93.75 70 ALA A C 1
ATOM 533 O O . ALA A 1 70 ? -14.427 1.079 14.903 1.00 93.75 70 ALA A O 1
ATOM 534 N N . SER A 1 71 ? -12.832 2.286 13.907 1.00 92.25 71 SER A N 1
ATOM 535 C CA . SER A 1 71 ? -12.923 3.404 14.861 1.00 92.25 71 SER A CA 1
ATOM 536 C C . SER A 1 71 ? -14.290 4.094 14.809 1.00 92.25 71 SER A C 1
ATOM 538 O O . SER A 1 71 ? -14.866 4.416 15.849 1.00 92.25 71 SER A O 1
ATOM 540 N N . GLN A 1 72 ? -14.850 4.270 13.607 1.00 95.00 72 GLN A N 1
ATOM 541 C CA . GLN A 1 72 ? -16.213 4.781 13.436 1.00 95.00 72 GLN A CA 1
ATOM 542 C C . GLN A 1 72 ? -17.244 3.841 14.075 1.00 95.00 72 GLN A C 1
ATOM 544 O O . GLN A 1 72 ? -18.141 4.305 14.772 1.00 95.00 72 GLN A O 1
ATOM 549 N N . ALA A 1 73 ? -17.082 2.526 13.904 1.00 93.75 73 ALA A N 1
ATOM 550 C CA . ALA A 1 73 ? -17.987 1.532 14.477 1.00 93.75 73 ALA A CA 1
ATOM 551 C C . ALA A 1 73 ? -17.951 1.480 16.016 1.00 93.75 73 ALA A C 1
ATOM 553 O O . ALA A 1 73 ? -18.981 1.230 16.636 1.00 93.75 73 ALA A O 1
ATOM 554 N N . VAL A 1 74 ? -16.799 1.741 16.647 1.00 94.31 74 VAL A N 1
ATOM 555 C CA . VAL A 1 74 ? -16.662 1.744 18.120 1.00 94.31 74 VAL A CA 1
ATOM 556 C C . VAL A 1 74 ? -17.028 3.103 18.740 1.00 94.31 74 VAL A C 1
ATOM 558 O O . VAL A 1 74 ? -17.241 3.202 19.947 1.00 94.31 74 VAL A O 1
ATOM 561 N N . THR A 1 75 ? -17.187 4.159 17.936 1.00 95.00 75 THR A N 1
ATOM 562 C CA . THR A 1 75 ? -17.539 5.507 18.427 1.00 95.00 75 THR A CA 1
ATOM 563 C C . THR A 1 75 ? -18.782 5.533 19.338 1.00 95.00 75 THR A C 1
ATOM 565 O O . THR A 1 75 ? -18.697 6.148 20.402 1.00 95.00 75 THR A O 1
ATOM 568 N N . PRO A 1 76 ? -19.904 4.849 19.022 1.00 95.38 76 PRO A N 1
ATOM 569 C CA . PRO A 1 76 ? -21.075 4.823 19.904 1.00 95.38 76 PRO A CA 1
ATOM 570 C C . PRO A 1 76 ? -20.794 4.184 21.272 1.00 95.38 76 PRO A C 1
ATOM 572 O O . PRO A 1 76 ? -21.270 4.681 22.286 1.00 95.38 76 PRO A O 1
ATOM 575 N N . VAL A 1 77 ? -19.966 3.135 21.311 1.00 94.44 77 VAL A N 1
ATOM 576 C CA . VAL A 1 77 ? -19.574 2.444 22.552 1.00 94.44 77 VAL A CA 1
ATOM 577 C C . VAL A 1 77 ? -18.771 3.384 23.456 1.00 94.44 77 VAL A C 1
ATOM 579 O O . VAL A 1 77 ? -18.992 3.443 24.664 1.00 94.44 77 VAL A O 1
ATOM 582 N N . PHE A 1 78 ? -17.855 4.165 22.876 1.00 93.81 78 PHE A N 1
ATOM 583 C CA . PHE A 1 78 ? -17.113 5.176 23.631 1.00 93.81 78 PHE A CA 1
ATOM 584 C C . PHE A 1 78 ? -17.995 6.325 24.116 1.00 93.81 78 PHE A C 1
ATOM 586 O O . PHE A 1 78 ? -17.785 6.811 25.226 1.00 93.81 78 PHE A O 1
ATOM 593 N N . LEU A 1 79 ? -18.980 6.743 23.319 1.00 95.44 79 LEU A N 1
ATOM 594 C CA . LEU A 1 79 ? -19.940 7.763 23.734 1.00 95.44 79 LEU A CA 1
ATOM 595 C C . LEU A 1 79 ? -20.768 7.287 24.936 1.00 95.44 79 LEU A C 1
ATOM 597 O O . LEU A 1 79 ? -20.899 8.036 25.900 1.00 95.44 79 LEU A O 1
ATOM 601 N N . ALA A 1 80 ? -21.240 6.038 24.923 1.00 95.12 80 ALA A N 1
ATOM 602 C CA . ALA A 1 80 ? -21.982 5.472 26.047 1.00 95.12 80 ALA A CA 1
ATOM 603 C C . ALA A 1 80 ? -21.134 5.432 27.338 1.00 95.12 80 ALA A C 1
ATOM 605 O O . ALA A 1 80 ? -21.572 5.756 28.444 1.00 95.12 80 ALA A O 1
ATOM 606 N N . LEU A 1 81 ? -19.841 5.116 27.206 1.00 93.81 81 LEU A N 1
ATOM 607 C CA . LEU A 1 81 ? -18.917 5.156 28.344 1.00 93.81 81 LEU A CA 1
ATOM 608 C C . LEU A 1 81 ? -18.732 6.570 28.905 1.00 93.81 81 LEU A C 1
ATOM 610 O O . LEU A 1 81 ? -18.615 6.733 30.117 1.00 93.81 81 LEU A O 1
ATOM 614 N N . GLN A 1 82 ? -18.705 7.590 28.045 1.00 94.38 82 GLN A N 1
ATOM 615 C CA . GLN A 1 82 ? -18.582 8.990 28.462 1.00 94.38 82 GLN A CA 1
ATOM 616 C C . GLN A 1 82 ? -19.846 9.517 29.147 1.00 94.38 82 GLN A C 1
ATOM 618 O O . GLN A 1 82 ? -19.745 10.337 30.058 1.00 94.38 82 GLN A O 1
ATOM 623 N N . LEU A 1 83 ? -21.018 9.057 28.710 1.00 96.19 83 LEU A N 1
ATOM 624 C CA . LEU A 1 83 ? -22.310 9.429 29.288 1.00 96.19 83 LEU A CA 1
ATOM 625 C C . LEU A 1 83 ? -22.640 8.641 30.565 1.00 96.19 83 LEU A C 1
ATOM 627 O O . LEU A 1 83 ? -23.540 9.035 31.305 1.00 96.19 83 LEU A O 1
ATOM 631 N N . GLY A 1 84 ? -21.891 7.573 30.856 1.00 95.44 84 GLY A N 1
ATOM 632 C CA . GLY A 1 84 ? -22.102 6.721 32.026 1.00 95.44 84 GLY A CA 1
ATOM 633 C C . GLY A 1 84 ? -23.295 5.770 31.890 1.00 95.44 84 GLY A C 1
ATOM 634 O O . GLY A 1 84 ? -23.725 5.205 32.892 1.00 95.44 84 GLY A O 1
ATOM 635 N N . ASP A 1 85 ? -23.824 5.595 30.678 1.00 95.69 85 ASP A N 1
ATOM 636 C CA . ASP A 1 85 ? -24.933 4.695 30.342 1.00 95.69 85 ASP A CA 1
ATOM 637 C C . ASP A 1 85 ? -24.471 3.408 29.637 1.00 95.69 85 ASP A C 1
ATOM 639 O O . ASP A 1 85 ? -25.298 2.570 29.277 1.00 95.69 85 ASP A O 1
ATOM 643 N N . ALA A 1 86 ? -23.156 3.215 29.488 1.00 96.06 86 ALA A N 1
ATOM 644 C CA . ALA A 1 86 ? -22.590 1.991 28.939 1.00 96.06 86 ALA A CA 1
ATOM 645 C C . ALA A 1 86 ? -22.989 0.748 29.742 1.00 96.06 86 ALA A C 1
ATOM 647 O O . ALA A 1 86 ? -22.826 0.663 30.961 1.00 96.06 86 ALA A O 1
ATOM 648 N N . THR A 1 87 ? -23.420 -0.273 29.014 1.00 96.56 87 THR A N 1
ATOM 649 C CA . THR A 1 87 ? -23.614 -1.623 29.535 1.00 96.56 87 THR A CA 1
ATOM 650 C C . THR A 1 87 ? -22.275 -2.297 29.866 1.00 96.56 87 THR A C 1
ATOM 652 O O . THR A 1 87 ? -21.207 -1.927 29.360 1.00 96.56 87 THR A O 1
ATOM 655 N N . ASP A 1 88 ? -22.318 -3.367 30.665 1.00 96.06 88 ASP A N 1
ATOM 656 C CA . ASP A 1 88 ? -21.140 -4.211 30.923 1.00 96.06 88 ASP A CA 1
ATOM 657 C C . ASP A 1 88 ? -20.536 -4.753 29.615 1.00 96.06 88 ASP A C 1
ATOM 659 O O . ASP A 1 88 ? -19.315 -4.809 29.453 1.00 96.06 88 ASP A O 1
ATOM 663 N N . ALA A 1 89 ? -21.391 -5.103 28.648 1.00 94.19 89 ALA A N 1
ATOM 664 C CA . ALA A 1 89 ? -20.975 -5.593 27.338 1.00 94.19 89 ALA A CA 1
ATOM 665 C C . ALA A 1 89 ? -20.211 -4.524 26.536 1.00 94.19 89 ALA A C 1
ATOM 667 O O . ALA A 1 89 ? -19.165 -4.817 25.956 1.00 94.19 89 ALA A O 1
ATOM 668 N N . GLU A 1 90 ? -20.689 -3.280 26.542 1.00 94.62 90 GLU A N 1
ATOM 669 C CA . GLU A 1 90 ? -20.027 -2.142 25.891 1.00 94.62 90 GLU A CA 1
ATOM 670 C C . GLU A 1 90 ? -18.699 -1.792 26.563 1.00 94.62 90 GLU A C 1
ATOM 672 O O . GLU A 1 90 ? -17.699 -1.548 25.886 1.00 94.62 90 GLU A O 1
ATOM 677 N N . THR A 1 91 ? -18.644 -1.870 27.893 1.00 95.00 91 THR A N 1
ATOM 678 C CA . THR A 1 91 ? -17.405 -1.673 28.657 1.00 95.00 91 THR A CA 1
ATOM 679 C C . THR A 1 91 ? -16.344 -2.712 28.284 1.00 95.00 91 THR A C 1
ATOM 681 O O . THR A 1 91 ? -15.180 -2.371 28.043 1.00 95.00 91 THR A O 1
ATOM 684 N N . VAL A 1 92 ? -16.736 -3.987 28.180 1.00 95.56 92 VAL A N 1
ATOM 685 C CA . VAL A 1 92 ? -15.847 -5.069 27.730 1.00 95.56 92 VAL A CA 1
ATOM 686 C C . VAL A 1 92 ? -15.398 -4.845 26.283 1.00 95.56 92 VAL A C 1
ATOM 688 O O . VAL A 1 92 ? -14.205 -4.967 25.993 1.00 95.56 92 VAL A O 1
ATOM 691 N N . ALA A 1 93 ? -16.314 -4.470 25.387 1.00 92.25 93 ALA A N 1
ATOM 692 C CA . ALA A 1 93 ? -16.011 -4.217 23.979 1.00 92.25 93 ALA A CA 1
ATOM 693 C C . ALA A 1 93 ? -15.022 -3.053 23.787 1.00 92.25 93 ALA A C 1
ATOM 695 O O . ALA A 1 93 ? -14.062 -3.179 23.025 1.00 92.25 93 ALA A O 1
ATOM 696 N N . ALA A 1 94 ? -15.192 -1.947 24.515 1.00 93.81 94 ALA A N 1
ATOM 697 C CA . ALA A 1 94 ? -14.277 -0.809 24.455 1.00 93.81 94 ALA A CA 1
ATOM 698 C C . ALA A 1 94 ? -12.871 -1.162 24.954 1.00 93.81 94 ALA A C 1
ATOM 700 O O . ALA A 1 94 ? -11.874 -0.752 24.352 1.00 93.81 94 ALA A O 1
ATOM 701 N N . LYS A 1 95 ? -12.774 -1.953 26.032 1.00 94.81 95 LYS A N 1
ATOM 702 C CA . LYS A 1 95 ? -11.486 -2.444 26.535 1.00 94.81 95 LYS A CA 1
ATOM 703 C C . LYS A 1 95 ? -10.796 -3.332 25.499 1.00 94.81 95 LYS A C 1
ATOM 705 O O . LYS A 1 95 ? -9.622 -3.114 25.211 1.00 94.81 95 LYS A O 1
ATOM 710 N N . ALA A 1 96 ? -11.531 -4.271 24.903 1.00 94.00 96 ALA A N 1
ATOM 711 C CA . ALA A 1 96 ? -11.008 -5.147 23.858 1.00 94.00 96 ALA A CA 1
ATOM 712 C C . ALA A 1 96 ? -10.520 -4.354 22.632 1.00 94.00 96 ALA A C 1
ATOM 714 O O . ALA A 1 96 ? -9.435 -4.624 22.118 1.00 94.00 96 ALA A O 1
ATOM 715 N N . TRP A 1 97 ? -11.276 -3.339 22.198 1.00 93.56 97 TRP A N 1
ATOM 716 C CA . TRP A 1 97 ? -10.869 -2.463 21.099 1.00 93.56 97 TRP A CA 1
ATOM 717 C C . TRP A 1 97 ? -9.603 -1.666 21.420 1.00 93.56 97 TRP A C 1
ATOM 719 O O . TRP A 1 97 ? -8.697 -1.604 20.591 1.00 93.56 97 TRP A O 1
ATOM 729 N N . ARG A 1 98 ? -9.504 -1.086 22.622 1.00 93.81 98 ARG A N 1
ATOM 730 C CA . ARG A 1 98 ? -8.298 -0.374 23.064 1.00 93.81 98 ARG A CA 1
ATOM 731 C C . ARG A 1 98 ? -7.078 -1.292 23.034 1.00 93.81 98 ARG A C 1
ATOM 733 O O . ARG A 1 98 ? -6.061 -0.914 22.463 1.00 93.81 98 ARG A O 1
ATOM 740 N N . ASP A 1 99 ? -7.189 -2.481 23.621 1.00 94.38 99 ASP A N 1
ATOM 741 C CA . ASP A 1 99 ? -6.078 -3.431 23.703 1.00 94.38 99 ASP A CA 1
ATOM 742 C C . ASP A 1 99 ? -5.628 -3.868 22.292 1.00 94.38 99 ASP A C 1
ATOM 744 O O . ASP A 1 99 ? -4.431 -3.887 21.999 1.00 94.38 99 ASP A O 1
ATOM 748 N N . TYR A 1 100 ? -6.577 -4.110 21.379 1.00 92.88 100 TYR A N 1
ATOM 749 C CA . TYR A 1 100 ? -6.302 -4.373 19.962 1.00 92.88 100 TYR A CA 1
ATOM 750 C C . TYR A 1 100 ? -5.623 -3.192 19.253 1.00 92.88 100 TYR A C 1
ATOM 752 O O . TYR A 1 100 ? -4.617 -3.376 18.570 1.00 92.88 100 TYR A O 1
ATOM 760 N N . TYR A 1 101 ? -6.145 -1.974 19.418 1.00 91.62 101 TYR A N 1
ATOM 761 C CA . TYR A 1 101 ? -5.588 -0.780 18.784 1.00 91.62 101 TYR A CA 1
ATOM 762 C C . TYR A 1 101 ? -4.157 -0.515 19.256 1.00 91.62 101 TYR A C 1
ATOM 764 O O . TYR A 1 101 ? -3.280 -0.256 18.434 1.00 91.62 101 TYR A O 1
ATOM 772 N N . THR A 1 102 ? -3.900 -0.638 20.561 1.00 92.38 102 THR A N 1
ATOM 773 C CA . THR A 1 102 ? -2.556 -0.511 21.134 1.00 92.38 102 THR A CA 1
ATOM 774 C C . THR A 1 102 ? -1.606 -1.573 20.584 1.00 92.38 102 THR A C 1
ATOM 776 O O . THR A 1 102 ? -0.482 -1.235 20.235 1.00 92.38 102 THR A O 1
ATOM 779 N N . ALA A 1 103 ? -2.051 -2.823 20.428 1.00 92.75 103 ALA A N 1
ATOM 780 C CA . ALA A 1 103 ? -1.230 -3.889 19.850 1.00 92.75 103 ALA A CA 1
ATOM 781 C C . ALA A 1 103 ? -0.896 -3.684 18.356 1.00 92.75 103 ALA A C 1
ATOM 783 O O . ALA A 1 103 ? 0.031 -4.307 17.842 1.00 92.75 103 ALA A O 1
ATOM 784 N N . LEU A 1 104 ? -1.650 -2.840 17.642 1.00 88.19 104 LEU A N 1
ATOM 785 C CA . LEU A 1 104 ? -1.440 -2.548 16.220 1.00 88.19 104 LEU A CA 1
ATOM 786 C C . LEU A 1 104 ? -0.559 -1.329 15.930 1.00 88.19 104 LEU A C 1
ATOM 788 O O . LEU A 1 104 ? -0.204 -1.128 14.755 1.00 88.19 104 LEU A O 1
ATOM 792 N N . GLN A 1 105 ? -0.267 -0.515 16.947 1.00 82.69 105 GLN A N 1
ATOM 793 C CA . GLN A 1 105 ? 0.678 0.594 16.854 1.00 82.69 105 GLN A CA 1
ATOM 794 C C . GLN A 1 105 ? 2.106 0.008 16.867 1.00 82.69 105 GLN A C 1
ATOM 796 O O . GLN A 1 105 ? 2.402 -0.791 17.755 1.00 82.69 105 GLN A O 1
ATOM 801 N N . PRO A 1 106 ? 2.944 0.316 15.859 1.00 65.06 106 PRO A N 1
ATOM 802 C CA . PRO A 1 106 ? 4.327 -0.156 15.791 1.00 65.06 106 PRO A CA 1
ATOM 803 C C . PRO A 1 106 ? 5.229 0.474 16.858 1.00 65.06 106 PRO A C 1
ATOM 805 O O . PRO A 1 106 ? 4.937 1.613 17.292 1.00 65.06 106 PRO A O 1
#

Foldseek 3Di:
DDKWKFAAPDQVSQATPDTDPDDDDCVVRVRIDIDDPPPPNNVCVVPVCPDPVNVVVVVVVVVVVVVVVVCVVLVVLVVCVVVVNHDPVSVVVVVVVVVVVVVPDD